Protein AF-Q2I6M9-F1 (afdb_monomer_lite)

Sequence (86 aa):
MGHKAPGVGKKRVRRNLLWAELMSRVFGINVLTCPECSGQCRVIACIDEPAVIRKILRHLGLPTQGATLHPARGPPDRQLDFVDVV

Organism: NCBI:txid357894

pLDDT: mean 81.35, std 15.95, range [46.72, 98.0]

Secondary structure (DSSP, 8-state):
----PPP-----------HHHHHHHHHS--TTB-TTT--B---------HHHHHHHHHHTT--SSPPPPPPPPPPP----------

Radius of gyration: 24.6 Å; chains: 1; bounding box: 68×40×50 Å

Structure (mmCIF, N/CA/C/O backbone):
data_AF-Q2I6M9-F1
#
_entry.id   AF-Q2I6M9-F1
#
loop_
_atom_site.group_PDB
_atom_site.id
_atom_site.type_symbol
_atom_site.label_atom_id
_atom_site.label_alt_id
_atom_site.label_comp_id
_atom_site.label_asym_id
_atom_site.label_entity_id
_atom_site.label_seq_id
_atom_site.pdbx_PDB_ins_code
_atom_site.Cartn_x
_atom_site.Cartn_y
_atom_site.Cartn_z
_atom_site.occupancy
_atom_site.B_iso_or_equiv
_atom_site.auth_seq_id
_atom_site.auth_comp_id
_atom_site.auth_asym_id
_atom_site.auth_atom_id
_atom_site.pdbx_PDB_model_num
ATOM 1 N N . MET A 1 1 ? 44.376 -29.470 37.295 1.00 46.72 1 MET A N 1
ATOM 2 C CA . MET A 1 1 ? 44.145 -28.923 35.940 1.00 46.72 1 MET A CA 1
ATOM 3 C C . MET A 1 1 ? 42.642 -28.802 35.722 1.00 46.72 1 MET A C 1
ATOM 5 O O . MET A 1 1 ? 41.968 -29.818 35.655 1.00 46.72 1 MET A O 1
ATOM 9 N N . GLY A 1 2 ? 42.096 -27.582 35.744 1.00 51.72 2 GLY A N 1
ATOM 10 C CA . GLY A 1 2 ? 40.656 -27.340 35.605 1.00 51.72 2 GLY A CA 1
ATOM 11 C C . GLY A 1 2 ? 40.256 -27.225 34.138 1.00 51.72 2 GLY A C 1
ATOM 12 O O . GLY A 1 2 ? 40.749 -26.348 33.431 1.00 51.72 2 GLY A O 1
ATOM 13 N N . HIS A 1 3 ? 39.369 -28.100 33.674 1.00 51.16 3 HIS A N 1
ATOM 14 C CA . HIS A 1 3 ? 38.820 -28.016 32.326 1.00 51.16 3 HIS A CA 1
ATOM 15 C C . HIS A 1 3 ? 37.670 -27.002 32.306 1.00 51.16 3 HIS A C 1
ATOM 17 O O . HIS A 1 3 ? 36.621 -27.205 32.915 1.00 51.16 3 HIS A O 1
ATOM 23 N N . LYS A 1 4 ? 37.892 -25.879 31.616 1.00 53.44 4 LYS A N 1
ATOM 24 C CA . LYS A 1 4 ? 36.893 -24.835 31.373 1.00 53.44 4 LYS A CA 1
ATOM 25 C C . LYS A 1 4 ? 35.821 -25.377 30.427 1.00 53.44 4 LYS A C 1
ATOM 27 O O . LYS A 1 4 ? 36.108 -25.654 29.265 1.00 53.44 4 LYS A O 1
ATOM 32 N N . ALA A 1 5 ? 34.593 -25.509 30.923 1.00 61.78 5 ALA A N 1
ATOM 33 C CA . ALA A 1 5 ? 33.447 -25.893 30.106 1.00 61.78 5 ALA A CA 1
ATOM 34 C C . ALA A 1 5 ? 33.196 -24.856 28.987 1.00 61.78 5 ALA A C 1
ATOM 36 O O . ALA A 1 5 ? 33.386 -23.650 29.205 1.00 61.78 5 ALA A O 1
ATOM 37 N N . PRO A 1 6 ? 32.779 -25.289 27.784 1.00 54.56 6 PRO A N 1
ATOM 38 C CA . PRO A 1 6 ? 32.498 -24.380 26.684 1.00 54.56 6 PRO A CA 1
ATOM 39 C C . PRO A 1 6 ? 31.243 -23.553 26.990 1.00 54.56 6 PRO A C 1
ATOM 41 O O . PRO A 1 6 ? 30.191 -24.081 27.343 1.00 54.56 6 PRO A O 1
ATOM 44 N N . GLY A 1 7 ? 31.363 -22.231 26.855 1.00 59.06 7 GLY A N 1
ATOM 45 C CA . GLY A 1 7 ? 30.242 -21.311 27.008 1.00 59.06 7 GLY A CA 1
ATOM 46 C C . GLY A 1 7 ? 29.243 -21.497 25.869 1.00 59.06 7 GLY A C 1
ATOM 47 O O . GLY A 1 7 ? 29.578 -21.295 24.704 1.00 59.06 7 GLY A O 1
ATOM 48 N N . VAL A 1 8 ? 28.010 -21.872 26.206 1.00 64.19 8 VAL A N 1
ATOM 49 C CA . VAL A 1 8 ? 26.901 -21.969 25.251 1.00 64.19 8 VAL A CA 1
ATOM 50 C C . VAL A 1 8 ? 26.552 -20.561 24.762 1.00 64.19 8 VAL A C 1
ATOM 52 O O . VAL A 1 8 ? 26.012 -19.741 25.504 1.00 64.19 8 VAL A O 1
ATOM 55 N N . GLY A 1 9 ? 26.876 -20.263 23.503 1.00 64.44 9 GLY A N 1
ATOM 56 C CA . GLY A 1 9 ? 26.481 -19.015 22.855 1.00 64.44 9 GLY A CA 1
ATOM 57 C C . GLY A 1 9 ? 24.956 -18.907 22.762 1.00 64.44 9 GLY A C 1
ATOM 58 O O . GLY A 1 9 ? 24.293 -19.797 22.228 1.00 64.44 9 GLY A O 1
ATOM 59 N N . LYS A 1 10 ? 24.379 -17.809 23.269 1.00 63.97 10 LYS A N 1
ATOM 60 C CA . LYS A 1 10 ? 22.943 -17.516 23.124 1.00 63.97 10 LYS A CA 1
ATOM 61 C C . LYS A 1 10 ? 22.597 -17.409 21.633 1.00 63.97 10 LYS A C 1
ATOM 63 O O . LYS A 1 10 ? 23.055 -16.489 20.956 1.00 63.97 10 LYS A O 1
ATOM 68 N N . LYS A 1 11 ? 21.773 -18.328 21.114 1.00 60.94 11 LYS A N 1
ATOM 69 C CA . LYS A 1 11 ? 21.236 -18.235 19.747 1.00 60.94 11 LYS A CA 1
ATOM 70 C C . LYS A 1 11 ? 20.392 -16.962 19.638 1.00 60.94 11 LYS A C 1
ATOM 72 O O . LYS A 1 11 ? 19.440 -16.785 20.395 1.00 60.94 11 LYS A O 1
ATOM 77 N N . ARG A 1 12 ? 20.734 -16.068 18.705 1.00 64.25 12 ARG A N 1
ATOM 78 C CA . ARG A 1 12 ? 19.919 -14.883 18.401 1.00 64.25 12 ARG A CA 1
ATOM 79 C C . ARG A 1 12 ? 18.598 -15.357 17.793 1.00 64.25 12 ARG A C 1
ATOM 81 O O . ARG A 1 12 ? 18.565 -15.757 16.633 1.00 64.25 12 ARG A O 1
ATOM 88 N N . VAL A 1 13 ? 17.524 -15.341 18.578 1.00 63.34 13 VAL A N 1
ATOM 89 C CA . VAL A 1 13 ? 16.171 -15.587 18.069 1.00 63.34 13 VAL A CA 1
ATOM 90 C C . VAL A 1 13 ? 15.833 -14.432 17.136 1.00 63.34 13 VAL A C 1
ATOM 92 O O . VAL A 1 13 ? 15.795 -13.276 17.564 1.00 63.34 13 VAL A O 1
ATOM 95 N N . ARG A 1 14 ? 15.632 -14.722 15.848 1.00 61.28 14 ARG A N 1
ATOM 96 C CA . ARG A 1 14 ? 15.099 -13.721 14.926 1.00 61.28 14 ARG A CA 1
ATOM 97 C C . ARG A 1 14 ? 13.678 -13.411 15.392 1.00 61.28 14 ARG A C 1
ATOM 99 O O . ARG A 1 14 ? 12.816 -14.281 15.348 1.00 61.28 14 ARG A O 1
ATOM 106 N N . ARG A 1 15 ? 13.443 -12.198 15.896 1.00 60.09 15 ARG A N 1
ATOM 107 C CA . ARG A 1 15 ? 12.076 -11.711 16.103 1.00 60.09 15 ARG A CA 1
ATOM 108 C C . ARG A 1 15 ? 11.470 -11.574 14.714 1.00 60.09 15 ARG A C 1
ATOM 110 O O . ARG A 1 15 ? 11.947 -10.758 13.929 1.00 60.09 15 ARG A O 1
ATOM 117 N N . ASN A 1 16 ? 10.471 -12.396 14.410 1.00 55.88 16 ASN A N 1
ATOM 118 C CA . ASN A 1 16 ? 9.615 -12.185 13.253 1.00 55.88 16 ASN A CA 1
ATOM 119 C C . ASN A 1 16 ? 8.902 -10.853 13.498 1.00 55.88 16 ASN A C 1
ATOM 121 O O . ASN A 1 16 ? 7.969 -10.787 14.294 1.00 55.88 16 ASN A O 1
ATOM 125 N N . LEU A 1 17 ? 9.425 -9.776 12.913 1.00 60.72 17 LEU A N 1
ATOM 126 C CA . LEU A 1 17 ? 8.777 -8.473 12.961 1.00 60.72 17 LEU A CA 1
ATOM 127 C C . LEU A 1 17 ? 7.439 -8.628 12.237 1.00 60.72 17 LEU A C 1
ATOM 129 O O . LEU A 1 17 ? 7.394 -9.159 11.124 1.00 60.72 17 LEU A O 1
ATOM 133 N N . LE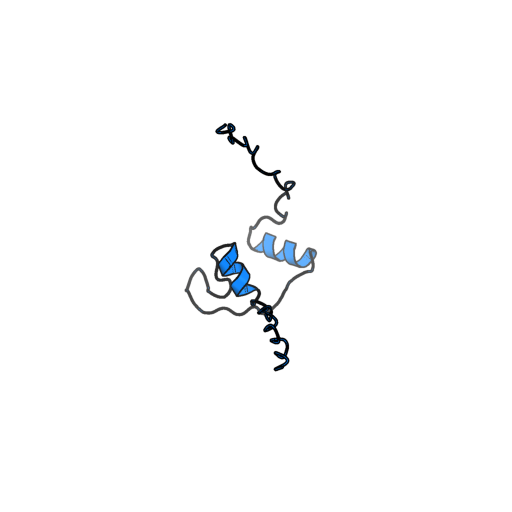U A 1 18 ? 6.350 -8.219 12.889 1.00 81.25 18 LEU A N 1
ATOM 134 C CA . LEU A 1 18 ? 5.033 -8.183 12.257 1.00 81.25 18 LEU A CA 1
ATOM 135 C C . LEU A 1 18 ? 5.150 -7.312 11.000 1.00 81.25 18 LEU A C 1
ATOM 137 O O . LEU A 1 18 ? 5.811 -6.278 11.040 1.00 81.25 18 LEU A O 1
ATOM 141 N N . TRP A 1 19 ? 4.537 -7.719 9.886 1.00 86.50 19 TRP A N 1
ATOM 142 C CA . TRP A 1 19 ? 4.645 -7.035 8.587 1.00 86.50 19 TRP A CA 1
ATOM 143 C C . TRP A 1 19 ? 4.509 -5.503 8.688 1.00 86.50 19 TRP A C 1
ATOM 145 O O . TRP A 1 19 ? 5.321 -4.773 8.128 1.00 86.50 19 TRP A O 1
ATOM 155 N N . ALA A 1 20 ? 3.570 -5.011 9.501 1.00 86.81 20 ALA A N 1
ATOM 156 C CA . ALA A 1 20 ? 3.382 -3.583 9.756 1.00 86.81 20 ALA A CA 1
ATOM 157 C C . ALA A 1 20 ? 4.616 -2.885 10.363 1.00 86.81 20 ALA A C 1
ATOM 159 O O . ALA A 1 20 ? 4.929 -1.758 9.997 1.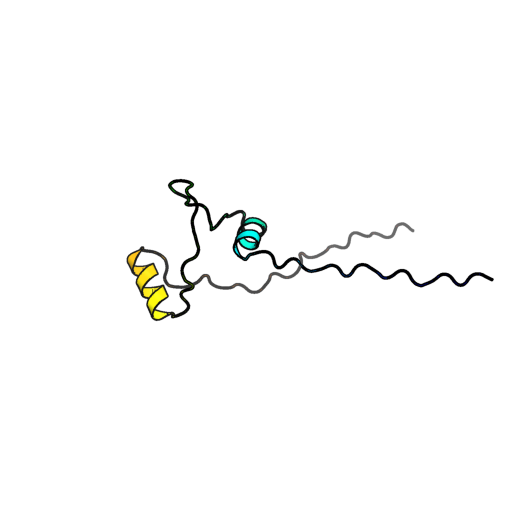00 86.81 20 ALA A O 1
ATOM 160 N N . GLU A 1 21 ? 5.354 -3.551 11.254 1.00 88.88 21 GLU A N 1
ATOM 161 C CA . GLU A 1 21 ? 6.579 -3.004 11.844 1.00 88.88 21 GLU A CA 1
ATOM 162 C C . GLU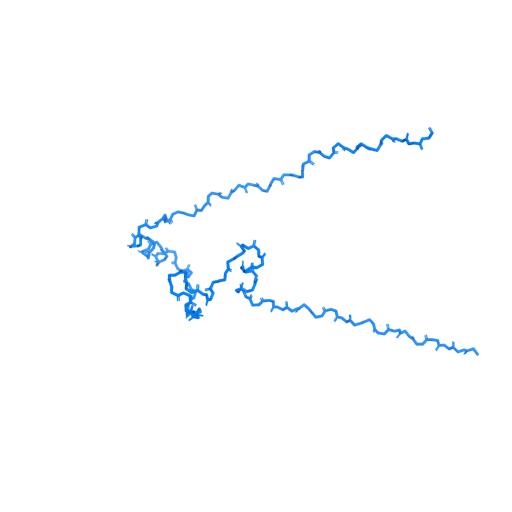 A 1 21 ? 7.700 -2.880 10.802 1.00 88.88 21 GLU A C 1
ATOM 164 O O . GLU A 1 21 ? 8.466 -1.916 10.825 1.00 88.88 21 GLU A O 1
ATOM 169 N N . LEU A 1 22 ? 7.780 -3.821 9.855 1.00 90.38 22 LEU A N 1
ATOM 170 C CA . LEU A 1 22 ? 8.704 -3.712 8.724 1.00 90.38 22 LEU A CA 1
ATOM 171 C C . LEU A 1 22 ? 8.339 -2.535 7.820 1.00 90.38 22 LEU A C 1
ATOM 173 O O . LEU A 1 22 ? 9.233 -1.782 7.434 1.00 90.38 22 LEU A O 1
ATOM 177 N N . MET A 1 23 ? 7.049 -2.339 7.536 1.00 91.12 23 MET A N 1
ATOM 178 C CA . MET A 1 23 ? 6.583 -1.195 6.747 1.00 91.12 23 MET A CA 1
ATOM 179 C C . MET A 1 23 ? 6.972 0.135 7.408 1.00 91.12 23 MET A C 1
ATOM 181 O O . MET A 1 23 ? 7.535 1.002 6.736 1.00 91.12 23 MET A O 1
ATOM 185 N N . SER A 1 24 ? 6.796 0.255 8.729 1.00 90.94 24 SER A N 1
ATOM 186 C CA . SER A 1 24 ? 7.218 1.440 9.490 1.00 90.94 24 SER A CA 1
ATOM 187 C C . SER A 1 24 ? 8.726 1.671 9.431 1.00 90.94 24 SER A C 1
ATOM 189 O O . SER A 1 24 ? 9.169 2.806 9.298 1.00 90.94 24 SER A O 1
ATOM 191 N N . ARG A 1 25 ? 9.537 0.611 9.515 1.00 89.69 25 ARG A N 1
ATOM 192 C CA . ARG A 1 25 ? 11.004 0.734 9.518 1.00 89.69 25 ARG A CA 1
ATOM 193 C C . ARG A 1 25 ? 11.589 1.071 8.149 1.00 89.69 25 ARG A C 1
ATOM 195 O O . ARG A 1 25 ? 12.532 1.848 8.083 1.00 89.69 25 ARG A O 1
ATOM 202 N N . VAL A 1 26 ? 11.085 0.448 7.084 1.00 92.06 26 VAL A N 1
ATOM 203 C CA . VAL A 1 26 ? 11.656 0.579 5.731 1.00 92.06 26 VAL A CA 1
ATOM 204 C C . VAL A 1 26 ? 11.107 1.805 5.011 1.00 92.06 26 VAL A C 1
ATOM 206 O O . VAL A 1 26 ? 11.863 2.517 4.358 1.00 92.06 26 VAL A O 1
ATOM 209 N N . PHE A 1 27 ? 9.804 2.056 5.139 1.00 89.25 27 PHE A N 1
ATOM 210 C CA . PHE A 1 27 ? 9.116 3.107 4.390 1.00 89.25 27 PHE A CA 1
ATOM 211 C C . PHE A 1 27 ? 8.692 4.295 5.261 1.00 89.25 27 PHE A C 1
ATOM 213 O O . PHE A 1 27 ? 8.189 5.277 4.728 1.00 89.25 27 PHE A O 1
ATOM 220 N N . GLY A 1 28 ? 8.856 4.222 6.587 1.00 91.75 28 GLY A N 1
ATOM 221 C CA . GLY A 1 28 ? 8.413 5.282 7.498 1.00 91.75 28 GLY A CA 1
ATOM 222 C C . GLY A 1 28 ? 6.892 5.367 7.673 1.00 91.75 28 GLY A C 1
ATOM 223 O O . GLY A 1 28 ? 6.411 6.350 8.226 1.00 91.75 28 GLY A O 1
ATOM 224 N N . ILE A 1 29 ? 6.126 4.367 7.214 1.00 89.50 29 ILE A N 1
ATOM 225 C CA . ILE A 1 29 ? 4.653 4.383 7.247 1.00 89.50 29 ILE A CA 1
ATOM 226 C C . ILE A 1 29 ? 4.089 3.366 8.241 1.00 89.50 29 ILE A C 1
ATOM 228 O O . ILE A 1 29 ? 4.425 2.183 8.192 1.00 89.50 29 ILE A O 1
ATOM 232 N N . ASN A 1 30 ? 3.164 3.806 9.099 1.00 90.44 30 ASN A N 1
ATOM 233 C CA . ASN A 1 30 ? 2.394 2.904 9.953 1.00 90.44 30 ASN A CA 1
ATOM 234 C C . ASN A 1 30 ? 1.065 2.532 9.285 1.00 90.44 30 ASN A C 1
ATOM 236 O O . ASN A 1 30 ? 0.077 3.256 9.376 1.00 90.44 30 ASN A O 1
ATOM 240 N N . VAL A 1 31 ? 1.031 1.359 8.658 1.00 90.62 31 VAL A N 1
ATOM 241 C CA . VAL A 1 31 ? -0.145 0.815 7.952 1.00 90.62 31 VAL A CA 1
ATOM 242 C C . VAL A 1 31 ? -1.345 0.494 8.860 1.00 90.62 31 VAL A C 1
ATOM 244 O O . VAL A 1 31 ? -2.414 0.154 8.360 1.00 90.62 31 VAL A O 1
ATOM 247 N N . LEU A 1 32 ? -1.187 0.576 10.187 1.00 92.62 32 LEU A N 1
ATOM 248 C CA . LEU A 1 32 ? -2.261 0.369 11.167 1.00 92.62 32 LEU A CA 1
ATOM 249 C C . LEU A 1 32 ? -2.812 1.686 11.740 1.00 92.62 32 LEU A C 1
ATOM 251 O O . LEU A 1 32 ? -3.557 1.656 12.720 1.00 92.62 32 LEU A O 1
ATOM 255 N N . THR A 1 33 ? -2.469 2.828 11.144 1.00 93.94 33 THR A N 1
ATOM 256 C CA . THR A 1 33 ? -3.004 4.145 11.506 1.00 93.94 33 THR A CA 1
ATOM 257 C C . THR A 1 33 ? -3.700 4.764 10.300 1.00 93.94 33 THR A C 1
ATOM 259 O O . THR A 1 33 ? -3.134 4.814 9.210 1.00 93.94 33 THR A O 1
ATOM 262 N N . CYS A 1 34 ? -4.929 5.244 10.487 1.00 92.25 34 CYS A N 1
ATOM 263 C CA . CYS A 1 34 ? -5.665 5.935 9.432 1.00 92.25 34 CYS A CA 1
ATOM 264 C C . CYS A 1 34 ? -5.002 7.290 9.117 1.00 92.25 34 CYS A C 1
ATOM 266 O O . CYS A 1 34 ? -4.828 8.081 10.046 1.00 92.25 34 CYS A O 1
ATOM 268 N N . PRO A 1 35 ? -4.682 7.605 7.849 1.00 90.69 35 PRO A N 1
ATOM 269 C CA . PRO A 1 35 ? -4.068 8.887 7.500 1.00 90.69 35 PRO A CA 1
ATOM 270 C C . PRO A 1 35 ? -5.012 10.084 7.703 1.00 90.69 35 PRO A C 1
ATOM 272 O O . PRO A 1 35 ? -4.541 11.174 7.995 1.00 90.69 35 PRO A O 1
ATOM 275 N N . GLU A 1 36 ? -6.329 9.879 7.607 1.00 93.56 36 GLU A N 1
ATOM 276 C CA . GLU A 1 36 ? -7.323 10.961 7.703 1.00 93.56 36 GLU A CA 1
ATOM 277 C C . GLU A 1 36 ? -7.703 11.295 9.151 1.00 93.56 36 GLU A C 1
ATOM 279 O O . GLU A 1 36 ? -7.828 12.456 9.525 1.00 93.56 36 GLU A O 1
ATOM 284 N N . CYS A 1 37 ? -7.906 10.270 9.987 1.00 96.00 37 CYS A N 1
ATOM 285 C CA . CYS A 1 37 ? -8.436 10.447 11.345 1.00 96.00 37 CYS A CA 1
ATOM 286 C C . CYS A 1 37 ? -7.503 9.970 12.460 1.00 96.00 37 CYS A C 1
ATOM 288 O O . CYS A 1 37 ? -7.862 10.063 13.631 1.00 96.00 37 CYS A O 1
ATOM 290 N N . SER A 1 38 ? -6.329 9.422 12.129 1.00 94.38 38 SER A N 1
ATOM 291 C CA . SER A 1 38 ? -5.362 8.866 13.093 1.00 94.38 38 SER A CA 1
ATOM 292 C C . SER A 1 38 ? -5.882 7.709 13.966 1.00 94.38 38 SER A C 1
ATOM 294 O O . SER A 1 38 ? -5.207 7.280 14.901 1.00 94.38 38 SER A O 1
ATOM 296 N N . GLY A 1 39 ? -7.061 7.159 13.658 1.00 95.25 39 GLY A N 1
ATOM 297 C CA . GLY A 1 39 ? -7.618 5.988 14.336 1.00 95.25 39 GLY A CA 1
ATOM 298 C C . GLY A 1 39 ? -6.820 4.707 14.073 1.00 95.25 39 GLY A C 1
ATOM 299 O O . GLY A 1 39 ? -6.083 4.600 13.090 1.00 95.25 39 GLY A O 1
ATOM 300 N N . GLN A 1 40 ? -6.987 3.712 14.949 1.00 94.00 40 GLN A N 1
ATOM 301 C CA . GLN A 1 40 ? -6.330 2.412 14.810 1.00 94.00 40 GLN A CA 1
ATOM 302 C C . GLN A 1 40 ? -7.051 1.524 13.788 1.00 94.00 40 GLN A C 1
ATOM 304 O O . GLN A 1 40 ? -8.252 1.274 13.890 1.00 94.00 40 GLN A O 1
ATOM 309 N N . CYS A 1 41 ? -6.296 1.015 12.820 1.00 91.94 41 CYS A N 1
ATOM 310 C CA . CYS A 1 41 ? -6.769 0.118 11.774 1.00 91.94 41 CYS A CA 1
ATOM 311 C C . CYS A 1 41 ? -6.336 -1.333 12.037 1.00 91.94 41 CYS A C 1
ATOM 313 O O . CYS A 1 41 ? -5.384 -1.611 12.768 1.00 91.94 41 CYS A O 1
ATOM 315 N N . ARG A 1 42 ? -7.030 -2.277 11.395 1.00 89.75 42 ARG A N 1
ATOM 316 C CA . ARG A 1 42 ? -6.706 -3.709 11.386 1.00 89.75 42 ARG A CA 1
ATOM 317 C C . ARG A 1 42 ? -6.668 -4.207 9.945 1.00 89.75 42 ARG A C 1
ATOM 319 O O . ARG A 1 42 ? -7.548 -3.875 9.159 1.00 89.75 42 ARG A O 1
ATOM 326 N N . VAL A 1 43 ? -5.697 -5.060 9.628 1.00 87.25 43 VAL A N 1
ATOM 327 C CA . VAL A 1 43 ? -5.691 -5.817 8.368 1.00 87.25 43 VAL A CA 1
ATOM 328 C C . VAL A 1 43 ? -6.779 -6.887 8.433 1.00 87.25 43 VAL A C 1
ATOM 330 O O . VAL A 1 43 ? -6.748 -7.739 9.319 1.00 87.25 43 VAL A O 1
ATOM 333 N N . ILE A 1 44 ? -7.742 -6.831 7.514 1.00 91.44 44 ILE A N 1
ATOM 334 C CA . ILE A 1 44 ? -8.883 -7.762 7.475 1.00 91.44 44 ILE A CA 1
ATOM 335 C C . ILE A 1 44 ? -8.791 -8.793 6.347 1.00 91.44 44 ILE A C 1
ATOM 337 O O . ILE A 1 44 ? -9.398 -9.853 6.449 1.00 91.44 44 ILE A O 1
ATOM 341 N N . ALA A 1 45 ? -8.040 -8.499 5.284 1.00 90.19 45 ALA A N 1
ATOM 342 C CA . ALA A 1 45 ? -7.860 -9.388 4.143 1.00 90.19 45 ALA A CA 1
ATOM 343 C C . ALA A 1 45 ? -6.590 -9.023 3.361 1.00 90.19 45 ALA A C 1
ATOM 345 O O . ALA A 1 45 ? -6.204 -7.854 3.319 1.00 90.19 45 ALA A O 1
ATOM 346 N N . CYS A 1 46 ? -5.987 -10.022 2.714 1.00 91.19 46 CYS A N 1
ATOM 347 C CA . CYS A 1 46 ? -5.046 -9.838 1.610 1.00 91.19 46 CYS A CA 1
ATOM 348 C C . CYS A 1 46 ? -5.785 -10.190 0.315 1.00 91.19 46 CYS A C 1
ATOM 350 O O . CYS A 1 46 ? -6.479 -11.206 0.267 1.00 91.19 46 CYS A O 1
ATOM 352 N N . ILE A 1 47 ? -5.701 -9.331 -0.700 1.00 94.31 47 ILE A N 1
ATOM 353 C CA . ILE A 1 47 ? -6.378 -9.535 -1.984 1.00 94.31 47 ILE A CA 1
ATOM 354 C C . ILE A 1 47 ? -5.308 -9.840 -3.022 1.00 94.31 47 ILE A C 1
ATOM 356 O O . ILE A 1 47 ? -4.602 -8.930 -3.445 1.00 94.31 47 ILE A O 1
ATOM 360 N N . ASP A 1 48 ? -5.243 -11.097 -3.456 1.00 95.06 48 ASP A N 1
ATOM 361 C CA . ASP A 1 48 ? -4.205 -11.560 -4.387 1.00 95.06 48 ASP A CA 1
ATOM 362 C C . ASP A 1 48 ? -4.733 -11.785 -5.816 1.00 95.06 48 ASP A C 1
ATOM 364 O O . ASP A 1 48 ? -3.954 -11.908 -6.757 1.00 95.06 48 ASP A O 1
ATOM 368 N N . GLU A 1 49 ? -6.059 -11.797 -6.010 1.00 96.94 49 GLU A N 1
ATOM 369 C CA . GLU A 1 49 ? -6.695 -12.019 -7.315 1.00 96.94 49 GLU A CA 1
ATOM 370 C C . GLU A 1 49 ? -6.572 -10.774 -8.223 1.00 96.94 49 GLU A C 1
ATOM 372 O O . GLU A 1 49 ? -7.198 -9.739 -7.940 1.00 96.94 49 GLU A O 1
ATOM 377 N N . PRO A 1 50 ? -5.845 -10.840 -9.358 1.00 94.56 50 PRO A N 1
ATOM 378 C CA . PRO A 1 50 ? -5.560 -9.662 -10.179 1.00 94.56 50 PRO A CA 1
ATOM 379 C C . PRO A 1 50 ? -6.805 -8.966 -10.737 1.00 94.56 50 PRO A C 1
ATOM 381 O O . PRO A 1 50 ? -6.814 -7.741 -10.900 1.00 94.56 50 PRO A O 1
ATOM 384 N N . ALA A 1 51 ? -7.866 -9.717 -11.046 1.00 96.50 51 ALA A N 1
ATOM 385 C CA . ALA A 1 51 ? -9.117 -9.132 -11.525 1.00 96.50 51 ALA A CA 1
ATOM 386 C C . ALA A 1 51 ? -9.787 -8.249 -10.456 1.00 96.50 51 ALA A C 1
ATOM 388 O O . ALA A 1 51 ? -10.276 -7.159 -10.772 1.00 96.50 51 ALA A O 1
ATOM 389 N N . VAL A 1 52 ? -9.755 -8.686 -9.193 1.00 97.06 52 VAL A N 1
ATOM 390 C CA . VAL A 1 52 ? -10.325 -7.955 -8.051 1.00 97.06 52 VAL A CA 1
ATOM 391 C C . VAL A 1 52 ? -9.508 -6.701 -7.761 1.00 97.06 52 VAL A C 1
ATOM 393 O O . VAL A 1 52 ? -10.083 -5.615 -7.662 1.00 97.06 52 VAL A O 1
ATOM 396 N N . ILE A 1 53 ? -8.178 -6.823 -7.725 1.00 95.94 53 ILE A N 1
ATOM 397 C CA . ILE A 1 53 ? -7.264 -5.688 -7.525 1.00 95.94 53 ILE A CA 1
ATOM 398 C C . ILE A 1 53 ? -7.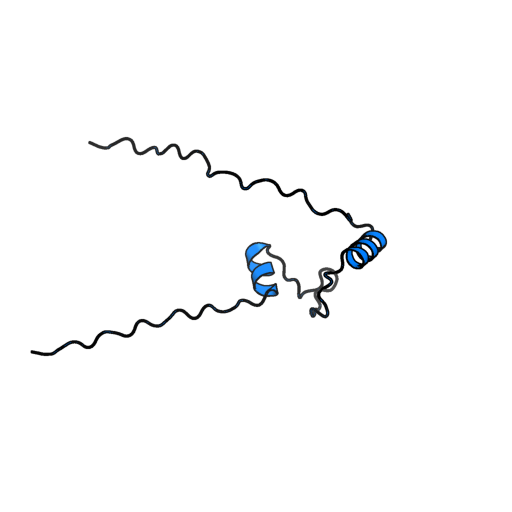540 -4.599 -8.570 1.00 95.94 53 ILE A C 1
ATOM 400 O O . ILE A 1 53 ? -7.796 -3.445 -8.221 1.00 95.94 53 ILE A O 1
ATOM 404 N N . ARG A 1 54 ? -7.581 -4.965 -9.861 1.00 96.44 54 ARG A N 1
ATOM 405 C CA . ARG A 1 54 ? -7.850 -4.013 -10.954 1.00 96.44 54 ARG A CA 1
ATOM 406 C C . ARG A 1 54 ? -9.216 -3.339 -10.836 1.00 96.44 54 ARG A C 1
ATOM 408 O O . ARG A 1 54 ? -9.330 -2.160 -11.168 1.00 96.44 54 ARG A O 1
ATOM 415 N N . LYS A 1 55 ? -10.247 -4.068 -10.396 1.00 97.69 55 LYS A N 1
ATOM 416 C CA . LYS A 1 55 ? -11.597 -3.521 -10.201 1.00 97.69 55 LYS A CA 1
ATOM 417 C C . LYS A 1 55 ? -11.611 -2.459 -9.098 1.00 97.69 55 LYS A C 1
ATOM 419 O O . LYS A 1 55 ? -12.169 -1.386 -9.316 1.00 97.69 55 LYS A O 1
ATOM 424 N N . ILE A 1 56 ? -10.976 -2.738 -7.958 1.00 96.81 56 ILE A N 1
ATOM 425 C CA . ILE A 1 56 ? -10.896 -1.808 -6.821 1.00 96.81 56 ILE A CA 1
ATOM 426 C C . ILE A 1 56 ? -10.102 -0.558 -7.204 1.00 96.81 56 ILE A C 1
ATOM 428 O O . ILE A 1 56 ? -10.604 0.551 -7.049 1.00 96.81 56 ILE A O 1
ATOM 432 N N . LEU A 1 57 ? -8.901 -0.727 -7.765 1.00 96.69 57 LEU A N 1
ATOM 433 C CA . LEU A 1 57 ? -8.044 0.405 -8.136 1.00 96.69 57 LEU A CA 1
ATOM 434 C C . LEU A 1 57 ? -8.732 1.336 -9.141 1.00 96.69 57 LEU A C 1
ATOM 436 O O . LEU A 1 57 ? -8.714 2.549 -8.959 1.00 96.69 57 LEU A O 1
ATOM 440 N N . ARG A 1 58 ? -9.424 0.779 -10.144 1.00 97.44 58 ARG A N 1
ATOM 441 C CA . ARG A 1 58 ? -10.191 1.573 -11.114 1.00 97.44 58 ARG A CA 1
ATOM 442 C C . ARG A 1 58 ? -11.326 2.357 -10.462 1.00 97.44 58 ARG A C 1
ATOM 444 O O . ARG A 1 58 ? -11.544 3.505 -10.826 1.00 97.44 58 ARG A O 1
ATOM 451 N N . HIS A 1 59 ? -12.042 1.746 -9.519 1.00 98.00 59 HIS A N 1
ATOM 452 C CA . HIS A 1 59 ? -13.112 2.420 -8.786 1.00 98.00 59 HIS A CA 1
ATOM 453 C C .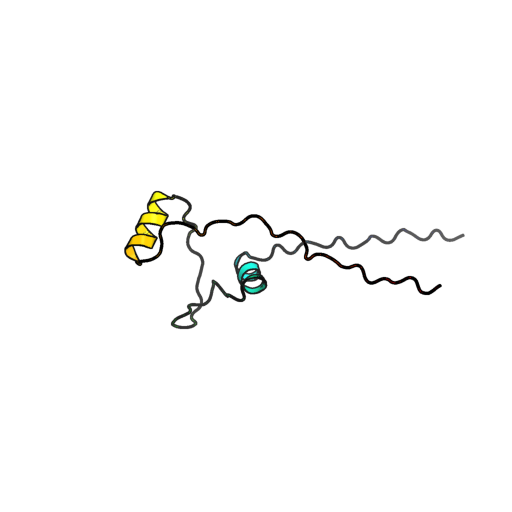 HIS A 1 59 ? -12.588 3.600 -7.955 1.00 98.00 59 HIS A C 1
ATOM 455 O O . HIS A 1 59 ? -13.248 4.629 -7.880 1.00 98.00 59 HIS A O 1
ATOM 461 N N . LEU A 1 60 ? -11.385 3.468 -7.394 1.00 96.75 60 LEU A N 1
ATOM 462 C CA . LEU A 1 60 ? -10.711 4.522 -6.633 1.00 96.75 60 LEU A CA 1
ATOM 463 C C . LEU A 1 60 ? -9.994 5.563 -7.514 1.00 96.75 60 LEU A C 1
ATOM 465 O O . LEU A 1 60 ? -9.418 6.505 -6.982 1.00 96.75 60 LEU A O 1
ATOM 469 N N . GLY A 1 61 ? -9.982 5.396 -8.843 1.00 96.81 61 GLY A N 1
ATOM 470 C CA . GLY A 1 61 ? -9.240 6.274 -9.755 1.00 96.81 61 GLY A CA 1
ATOM 471 C C . GLY A 1 61 ? -7.714 6.132 -9.668 1.00 96.81 61 GLY A C 1
ATOM 472 O O . GLY A 1 61 ? -6.990 7.039 -10.070 1.00 96.81 61 GLY A O 1
ATOM 473 N N . LEU A 1 62 ? -7.213 5.009 -9.144 1.00 95.44 62 LEU A N 1
ATOM 474 C CA . LEU A 1 62 ? -5.784 4.734 -8.984 1.00 95.44 62 LEU A CA 1
ATOM 475 C C . LEU A 1 62 ? -5.199 3.987 -10.199 1.00 95.44 62 LEU A C 1
ATOM 477 O O . LEU A 1 62 ? -5.923 3.257 -10.888 1.00 95.44 62 LEU A O 1
ATOM 481 N N . PRO A 1 63 ? -3.878 4.098 -10.452 1.00 94.94 63 PRO A N 1
ATOM 482 C CA . PRO A 1 63 ? -3.210 3.338 -11.505 1.00 94.94 63 PRO A CA 1
ATOM 483 C C . PRO A 1 63 ? -3.402 1.826 -11.333 1.00 94.94 63 PRO A C 1
ATOM 485 O O . PRO A 1 63 ? -3.144 1.272 -10.268 1.00 94.94 63 PRO A O 1
ATOM 488 N N . THR A 1 64 ? -3.830 1.137 -12.394 1.00 94.69 64 THR A N 1
ATOM 489 C CA . THR A 1 64 ? -4.039 -0.325 -12.377 1.00 94.69 64 THR A CA 1
ATOM 490 C C . THR A 1 64 ? -2.818 -1.126 -12.822 1.00 94.69 64 THR A C 1
ATOM 492 O O . THR A 1 64 ? -2.831 -2.354 -12.737 1.00 94.69 64 THR A O 1
ATOM 495 N N . GLN A 1 65 ? -1.802 -0.456 -13.365 1.00 89.25 65 GLN A N 1
ATOM 496 C CA . GLN A 1 65 ? -0.520 -1.068 -13.696 1.00 89.25 65 GLN A CA 1
ATOM 497 C C . GLN A 1 65 ? 0.474 -0.801 -12.567 1.00 89.25 65 GLN A C 1
ATOM 499 O O . GLN A 1 65 ? 0.499 0.293 -12.008 1.00 89.25 65 GLN A O 1
ATOM 504 N N . GLY A 1 66 ? 1.255 -1.823 -12.212 1.00 84.75 66 GLY A N 1
ATOM 505 C CA . GLY A 1 66 ? 2.303 -1.700 -11.203 1.00 84.75 66 GLY A CA 1
ATOM 506 C C . GLY A 1 66 ? 3.452 -0.809 -11.675 1.00 84.75 66 GLY A C 1
ATOM 507 O O . GLY A 1 66 ? 3.578 -0.514 -12.863 1.00 84.75 66 GLY A O 1
ATOM 508 N N . ALA A 1 67 ? 4.309 -0.404 -10.737 1.00 84.00 67 ALA A N 1
ATOM 509 C CA . ALA A 1 67 ? 5.530 0.319 -11.071 1.00 84.00 67 ALA A CA 1
ATOM 510 C C . ALA A 1 67 ? 6.452 -0.546 -11.943 1.00 84.00 67 ALA A C 1
ATOM 512 O O . ALA A 1 67 ? 6.623 -1.742 -11.692 1.00 84.00 67 ALA A O 1
ATOM 513 N N . THR A 1 68 ? 7.080 0.070 -12.943 1.00 88.31 68 THR A N 1
ATOM 514 C CA . THR A 1 68 ? 8.130 -0.577 -13.729 1.00 88.31 68 THR A CA 1
ATOM 515 C C . THR A 1 68 ? 9.317 -0.873 -12.819 1.00 88.31 68 THR A C 1
ATOM 517 O O . THR A 1 68 ? 9.933 0.041 -12.270 1.00 88.31 68 THR A O 1
ATOM 520 N N . LEU A 1 69 ? 9.641 -2.153 -12.640 1.00 85.94 69 LEU A N 1
ATOM 521 C CA . LEU A 1 69 ? 10.811 -2.555 -11.868 1.00 85.94 69 LEU A CA 1
ATOM 522 C C . LEU A 1 69 ? 12.072 -2.278 -12.690 1.00 85.94 69 LEU A C 1
ATOM 524 O O . LEU A 1 69 ? 12.271 -2.869 -13.751 1.00 85.94 69 LEU A O 1
ATOM 528 N N . HIS A 1 70 ? 12.928 -1.389 -12.191 1.00 86.62 70 HIS A N 1
ATOM 529 C CA . HIS A 1 70 ? 14.266 -1.210 -12.742 1.00 86.62 70 HIS A CA 1
ATOM 530 C C . HIS A 1 70 ? 15.236 -2.251 -12.163 1.00 86.62 70 HIS A C 1
ATOM 532 O O . HIS A 1 70 ? 15.097 -2.635 -10.997 1.00 86.62 70 HIS A O 1
ATOM 538 N N . PRO A 1 71 ? 16.244 -2.691 -12.941 1.00 89.69 71 PRO A N 1
ATOM 539 C CA . PRO A 1 71 ? 17.333 -3.505 -12.418 1.00 89.69 71 PRO A CA 1
ATOM 540 C C . PRO A 1 71 ? 18.004 -2.828 -11.220 1.00 89.69 71 PRO A C 1
ATOM 542 O O . PRO A 1 71 ? 18.118 -1.600 -11.171 1.00 89.69 71 PRO A O 1
ATOM 545 N N . ALA A 1 72 ? 18.477 -3.630 -10.265 1.00 89.38 72 ALA A N 1
ATOM 546 C CA . ALA A 1 72 ? 19.247 -3.113 -9.143 1.00 89.38 72 ALA A CA 1
ATOM 547 C C . ALA A 1 72 ? 20.469 -2.341 -9.663 1.00 89.38 72 ALA A C 1
ATOM 549 O O . ALA A 1 72 ? 21.218 -2.834 -10.509 1.00 89.38 72 ALA A O 1
ATOM 550 N N . ARG A 1 73 ? 20.670 -1.121 -9.157 1.00 87.50 73 ARG A N 1
ATOM 551 C CA . ARG A 1 73 ? 21.854 -0.328 -9.488 1.00 87.50 73 ARG A CA 1
ATOM 552 C C . ARG A 1 73 ? 23.089 -1.019 -8.904 1.00 87.50 73 ARG A C 1
ATOM 554 O O . ARG A 1 73 ? 23.069 -1.438 -7.747 1.00 87.50 73 ARG A O 1
ATOM 561 N N . GLY A 1 74 ? 24.159 -1.107 -9.695 1.00 85.69 74 GLY A N 1
ATOM 562 C CA . GLY A 1 74 ? 25.469 -1.514 -9.190 1.00 85.69 74 GLY A CA 1
ATOM 563 C C . GLY A 1 74 ? 25.964 -0.571 -8.083 1.00 85.69 74 GLY A C 1
ATOM 564 O O . GLY A 1 74 ? 25.467 0.556 -7.967 1.00 85.69 74 GLY A O 1
ATOM 565 N N . PRO A 1 75 ? 26.923 -1.010 -7.252 1.00 84.19 75 PRO A N 1
ATOM 566 C CA . PRO A 1 75 ? 27.547 -0.123 -6.279 1.00 84.19 75 PRO A CA 1
ATOM 567 C C . PRO A 1 75 ? 28.107 1.124 -6.988 1.00 84.19 75 PRO A C 1
ATOM 569 O O . PRO A 1 75 ? 28.500 1.031 -8.153 1.00 84.19 75 PRO A O 1
ATOM 572 N N . PRO A 1 76 ? 28.126 2.296 -6.327 1.00 82.31 76 PRO A N 1
ATOM 573 C CA . PRO A 1 76 ? 28.840 3.447 -6.867 1.00 82.31 76 PRO A CA 1
ATOM 574 C C . PRO A 1 76 ? 30.297 3.057 -7.132 1.00 82.31 76 PRO A C 1
ATOM 576 O O . PRO A 1 76 ? 30.852 2.246 -6.385 1.00 82.31 76 PRO A O 1
ATOM 579 N N . ASP A 1 77 ? 30.890 3.621 -8.187 1.00 77.94 77 ASP A N 1
ATOM 580 C CA . ASP A 1 77 ? 32.285 3.367 -8.536 1.00 77.94 77 ASP A CA 1
ATOM 581 C C . ASP A 1 77 ? 33.149 3.796 -7.353 1.00 77.94 77 ASP A C 1
ATOM 583 O O . ASP A 1 77 ? 33.241 4.975 -6.998 1.00 77.94 77 ASP A O 1
ATOM 587 N N . ARG A 1 78 ? 33.674 2.804 -6.639 1.00 66.31 78 ARG A N 1
ATOM 588 C CA . ARG A 1 78 ? 34.485 3.030 -5.457 1.00 66.31 78 ARG A CA 1
ATOM 589 C C . ARG A 1 78 ? 35.871 3.343 -5.987 1.00 66.31 78 ARG A C 1
ATOM 591 O O . ARG A 1 78 ? 36.679 2.433 -6.137 1.00 66.31 78 ARG A O 1
ATOM 598 N N . GLN A 1 79 ? 36.130 4.611 -6.295 1.00 63.81 79 GLN A N 1
ATOM 599 C CA . GLN A 1 79 ? 37.493 5.116 -6.366 1.00 63.81 79 GLN A CA 1
ATOM 600 C C . GLN A 1 79 ? 38.110 4.804 -4.991 1.00 63.81 79 GLN A C 1
ATOM 602 O O . GLN A 1 79 ? 37.785 5.420 -3.975 1.00 63.81 79 GLN A O 1
ATOM 607 N N . LEU A 1 80 ? 38.844 3.695 -4.912 1.00 63.88 80 LEU A N 1
ATOM 608 C CA . LEU A 1 80 ? 39.568 3.292 -3.719 1.00 63.88 80 LEU A CA 1
ATOM 609 C C . LEU A 1 80 ? 40.789 4.200 -3.649 1.00 63.88 80 LEU A C 1
ATOM 611 O O . LEU A 1 80 ? 41.879 3.818 -4.059 1.00 63.88 80 LEU A O 1
ATOM 615 N N . ASP A 1 81 ? 40.572 5.411 -3.145 1.00 58.69 81 ASP A N 1
ATOM 616 C CA . ASP A 1 81 ? 41.612 6.378 -2.810 1.00 58.69 81 ASP A CA 1
ATOM 617 C C . ASP A 1 81 ? 42.368 5.904 -1.560 1.00 58.69 81 ASP A C 1
ATOM 619 O O . ASP A 1 81 ? 42.347 6.535 -0.506 1.00 58.69 81 ASP A O 1
ATOM 623 N N . PHE A 1 82 ? 43.006 4.742 -1.644 1.00 56.50 82 PHE A N 1
ATOM 624 C CA . PHE A 1 82 ? 44.089 4.379 -0.743 1.00 56.50 82 PHE A CA 1
ATOM 625 C C . PHE A 1 82 ? 45.370 4.553 -1.542 1.00 56.50 82 PHE A C 1
ATOM 627 O O . PHE A 1 82 ? 45.884 3.612 -2.134 1.00 56.50 82 PHE A O 1
ATOM 634 N N . VAL A 1 83 ? 45.844 5.796 -1.612 1.00 54.75 83 VAL A N 1
ATOM 635 C CA . VAL A 1 83 ? 47.235 6.052 -1.977 1.00 54.75 83 VAL A CA 1
ATOM 636 C C . VAL A 1 83 ? 48.074 5.505 -0.829 1.00 54.75 83 VAL A C 1
ATOM 638 O O . VAL A 1 83 ? 47.922 5.940 0.315 1.00 54.75 83 VAL A O 1
ATOM 641 N N . ASP A 1 84 ? 48.881 4.498 -1.140 1.00 49.50 84 ASP A N 1
ATOM 642 C CA . ASP A 1 84 ? 49.844 3.875 -0.246 1.00 49.50 84 ASP A CA 1
ATOM 643 C C . ASP A 1 84 ? 50.686 4.940 0.475 1.00 49.50 84 ASP A C 1
ATOM 645 O O . ASP A 1 84 ? 51.433 5.693 -0.149 1.00 49.50 84 ASP A O 1
ATOM 649 N N . VAL A 1 85 ? 50.573 4.996 1.805 1.00 49.41 85 VAL A N 1
ATOM 650 C CA . VAL A 1 85 ? 51.593 5.616 2.655 1.00 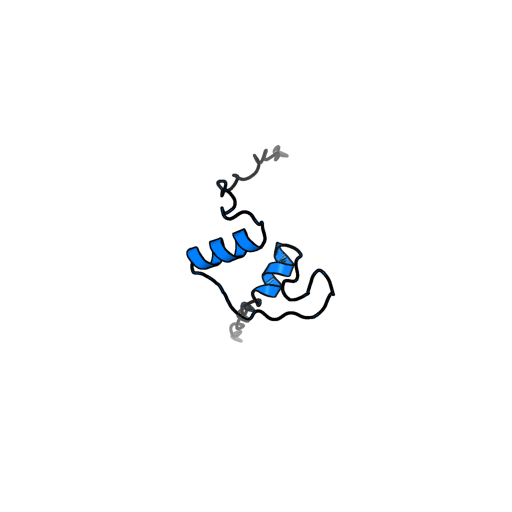49.41 85 VAL A CA 1
ATOM 651 C C . VAL A 1 85 ? 52.680 4.563 2.854 1.00 49.41 85 VAL A C 1
ATOM 653 O O . VAL A 1 85 ? 52.573 3.718 3.746 1.00 49.41 85 VAL A O 1
ATOM 656 N N . VAL A 1 86 ? 53.694 4.603 1.991 1.00 54.59 86 VAL A N 1
ATOM 657 C CA . VAL A 1 86 ? 55.032 4.037 2.228 1.00 54.59 86 VAL A CA 1
ATOM 658 C C . VAL A 1 86 ? 56.035 5.175 2.168 1.00 54.59 86 VAL A C 1
ATOM 660 O O . VAL A 1 86 ? 55.958 5.967 1.203 1.00 54.59 86 VAL A O 1
#

Foldseek 3Di:
DDDDDDDDDDDPDPPPPDPQNVCCVPVVDRPQADPPPRDGHDDDDDDDDLVVQQVVCVVVVHDSDDDDDDPDDDDPDPPVPPPDPD